Protein AF-A0A1I5S744-F1 (afdb_monomer_lite)

Sequence (120 aa):
MPAWIWPVEQKTETTVLIRLARFVHWIGVALGVVIIGGSVIYAASQIDSVPRAEREHAAWEARHPVLSTGERAGVGDGYYDGDYEPSIPSPDYGTPLAIGVFGALVALFARGLRYIMAGE

Secondary structure (DSSP, 8-state):
--TTS----------HHHHHHHHHHHHHHHHHHHHHHHHHHHHHHHHHHHHHHHHHHHHHHHHSPBPTTSPBTT--SSTT-S-PPPP-PPP--HHHHHHHHHHHHHHHHHHHHHHHHHT-

Radius of gyration: 27.82 Å; chains: 1; bounding box: 49×27×84 Å

Organism: NCBI:txid634430

pLDDT: mean 75.34, std 12.46, range [39.03, 89.25]

Structure (mmCIF, N/CA/C/O backbone):
data_AF-A0A1I5S744-F1
#
_entry.id   AF-A0A1I5S744-F1
#
loop_
_atom_site.group_PDB
_atom_site.id
_atom_site.type_symbol
_atom_site.label_atom_id
_atom_site.label_alt_id
_atom_site.label_comp_id
_atom_site.label_asym_id
_atom_site.label_entity_id
_atom_site.label_seq_id
_atom_site.pdbx_PDB_ins_code
_atom_site.Cartn_x
_atom_site.Cartn_y
_atom_site.Cartn_z
_atom_site.occupancy
_atom_site.B_iso_or_equiv
_atom_site.auth_seq_id
_atom_site.auth_comp_id
_atom_site.auth_asym_id
_atom_site.auth_atom_id
_atom_site.pdbx_PDB_model_num
ATOM 1 N N . MET A 1 1 ? -2.679 -14.245 46.300 1.00 44.12 1 MET A N 1
ATOM 2 C CA . MET A 1 1 ? -2.024 -13.120 45.592 1.00 44.12 1 MET A CA 1
ATOM 3 C C . MET A 1 1 ? -2.716 -11.842 46.040 1.00 44.12 1 MET A C 1
ATOM 5 O O . MET A 1 1 ? -3.936 -11.881 46.157 1.00 44.12 1 MET A O 1
ATOM 9 N N . PRO A 1 2 ? -1.991 -10.781 46.421 1.00 39.03 2 PRO A N 1
ATOM 10 C CA . PRO A 1 2 ? -2.584 -9.684 47.174 1.00 39.03 2 PRO A CA 1
ATOM 11 C C . PRO A 1 2 ? -3.395 -8.752 46.251 1.00 39.03 2 PRO A C 1
ATOM 13 O O . PRO A 1 2 ? -2.920 -8.319 45.205 1.00 39.03 2 PRO A O 1
ATOM 16 N N . ALA A 1 3 ? -4.637 -8.476 46.651 1.00 49.06 3 ALA A N 1
ATOM 17 C CA . ALA A 1 3 ? -5.716 -7.863 45.866 1.00 49.06 3 ALA A CA 1
ATOM 18 C C . ALA A 1 3 ? -5.566 -6.349 45.569 1.00 49.06 3 ALA A C 1
ATOM 20 O O . ALA A 1 3 ? -6.541 -5.699 45.211 1.00 49.06 3 ALA A O 1
ATOM 21 N N . TRP A 1 4 ? -4.368 -5.776 45.727 1.00 52.34 4 TRP A N 1
ATOM 22 C CA . TRP A 1 4 ? -4.108 -4.335 45.562 1.00 52.34 4 TRP A CA 1
ATOM 23 C C . TRP A 1 4 ? -3.439 -3.967 44.232 1.00 52.34 4 TRP A C 1
ATOM 25 O O . TRP A 1 4 ? -3.329 -2.787 43.921 1.00 52.34 4 TRP A O 1
ATOM 35 N N . ILE A 1 5 ? -2.990 -4.953 43.448 1.00 58.16 5 ILE A N 1
ATOM 36 C CA . ILE A 1 5 ? -2.319 -4.697 42.165 1.00 58.16 5 ILE A CA 1
ATOM 37 C C . ILE A 1 5 ? -3.341 -4.512 41.027 1.00 58.16 5 ILE A C 1
ATOM 39 O O . ILE A 1 5 ? -3.057 -3.766 40.104 1.00 58.16 5 ILE A O 1
ATOM 43 N N . TRP A 1 6 ? -4.551 -5.083 41.115 1.00 42.75 6 TRP A N 1
ATOM 44 C CA . TRP A 1 6 ? -5.650 -4.815 40.172 1.00 42.75 6 TRP A CA 1
ATOM 45 C C . TRP A 1 6 ? -7.012 -5.103 40.828 1.00 42.75 6 TRP A C 1
ATOM 47 O O . TRP A 1 6 ? -7.196 -6.216 41.334 1.00 42.75 6 TRP A O 1
ATOM 57 N N . PRO A 1 7 ? -7.994 -4.183 40.798 1.00 43.38 7 PRO A N 1
ATOM 58 C CA . PRO A 1 7 ? -9.372 -4.546 41.084 1.00 43.38 7 PRO A CA 1
ATOM 59 C C . PRO A 1 7 ? -9.894 -5.375 39.906 1.00 43.38 7 PRO A C 1
ATOM 61 O O . PRO A 1 7 ? -10.205 -4.851 38.840 1.00 43.38 7 PRO A O 1
ATOM 64 N N . VAL A 1 8 ? -9.996 -6.692 40.088 1.00 49.06 8 VAL A N 1
ATOM 65 C CA . VAL A 1 8 ? -10.806 -7.554 39.216 1.00 49.06 8 VAL A CA 1
ATOM 66 C C . VAL A 1 8 ? -12.259 -7.413 39.665 1.00 49.06 8 VAL A C 1
ATOM 68 O O . VAL A 1 8 ? -12.867 -8.349 40.175 1.00 49.06 8 VAL A O 1
ATOM 71 N N . GLU A 1 9 ? -12.831 -6.220 39.508 1.00 50.62 9 GLU A N 1
ATOM 72 C CA . GLU A 1 9 ? -14.283 -6.120 39.414 1.00 50.62 9 GLU A CA 1
ATOM 73 C C . GLU A 1 9 ? -14.655 -6.565 38.002 1.00 50.62 9 GLU A C 1
ATOM 75 O O . GLU A 1 9 ? -14.769 -5.765 37.075 1.00 50.62 9 GLU A O 1
ATOM 80 N N . GLN A 1 10 ? -14.846 -7.874 37.818 1.00 50.53 10 GLN A N 1
ATOM 81 C CA . GLN A 1 10 ? -15.691 -8.343 36.728 1.00 50.53 10 GLN A CA 1
ATOM 82 C C . GLN A 1 10 ? -17.103 -7.828 37.011 1.00 50.53 10 GLN A C 1
ATOM 84 O O . GLN A 1 10 ? -17.913 -8.514 37.632 1.00 50.53 10 GLN A O 1
ATOM 89 N N . LYS A 1 11 ? -17.400 -6.597 36.582 1.00 52.62 11 LYS A N 1
ATOM 90 C CA . LYS A 1 11 ? -18.774 -6.112 36.499 1.00 52.62 11 LYS A CA 1
ATOM 91 C C . LYS A 1 11 ? -19.477 -6.989 35.470 1.00 52.62 11 LYS A C 1
ATOM 93 O O . LYS A 1 11 ? -19.356 -6.807 34.264 1.00 52.62 11 LYS A O 1
ATOM 98 N N . THR A 1 12 ? -20.188 -7.989 35.976 1.00 51.38 12 THR A N 1
ATOM 99 C CA . THR A 1 12 ? -21.032 -8.931 35.233 1.00 51.38 12 THR A CA 1
ATOM 100 C C . THR A 1 12 ? -22.183 -8.248 34.490 1.00 51.38 12 THR A C 1
ATOM 102 O O . THR A 1 12 ? -22.854 -8.882 33.677 1.00 51.38 12 THR A O 1
ATOM 105 N N . GLU A 1 13 ? -22.384 -6.945 34.682 1.00 49.47 13 GLU A N 1
ATOM 106 C CA . GLU A 1 13 ? -23.223 -6.134 33.814 1.00 49.47 13 GLU A CA 1
ATOM 107 C C . GLU A 1 13 ? -22.416 -5.660 32.604 1.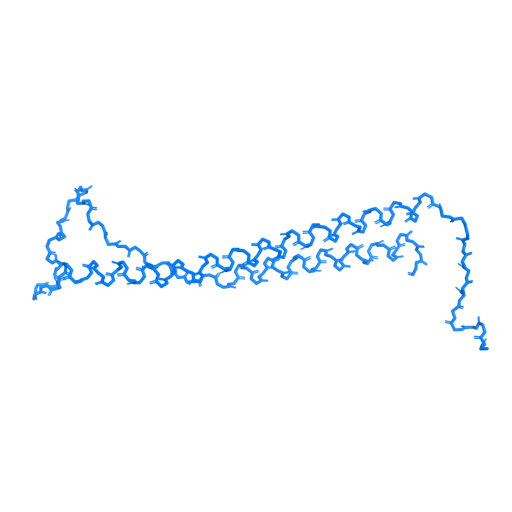00 49.47 13 GLU A C 1
ATOM 109 O O . GLU A 1 13 ? -21.693 -4.666 32.656 1.00 49.47 13 GLU A O 1
ATOM 114 N N . THR A 1 14 ? -22.567 -6.361 31.476 1.00 57.19 14 THR A N 1
ATOM 115 C CA . THR A 1 14 ? -22.158 -5.823 30.170 1.00 57.19 14 THR A CA 1
ATOM 116 C C . THR A 1 14 ? -23.052 -4.634 29.829 1.00 57.19 14 THR A C 1
ATOM 118 O O . THR A 1 14 ? -24.023 -4.758 29.082 1.00 57.19 14 THR A O 1
ATOM 121 N N . THR A 1 15 ? -22.730 -3.478 30.406 1.00 71.75 15 THR A N 1
ATOM 122 C CA . THR A 1 15 ? -23.363 -2.193 30.123 1.00 71.75 15 THR A CA 1
ATOM 123 C C . THR A 1 15 ? -23.341 -1.966 28.610 1.00 71.75 15 THR A C 1
ATOM 125 O O . THR A 1 15 ? -22.396 -2.367 27.924 1.00 71.75 15 THR A O 1
ATOM 128 N N . VAL A 1 16 ? -24.383 -1.333 28.063 1.00 75.62 16 VAL A N 1
ATOM 129 C CA . VAL A 1 16 ? -24.514 -1.055 26.616 1.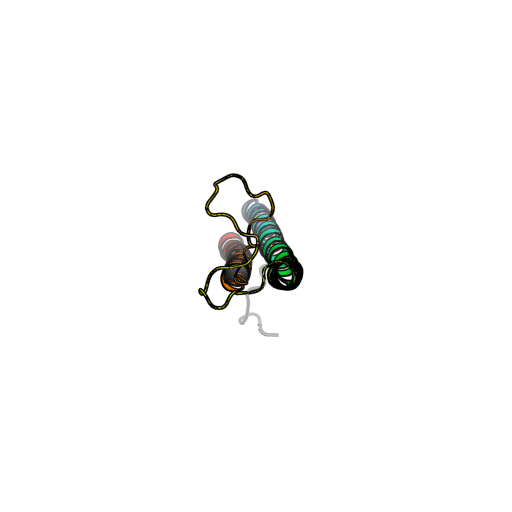00 75.62 16 VAL A CA 1
ATOM 130 C C . VAL A 1 16 ? -23.236 -0.419 26.040 1.00 75.62 16 VAL A C 1
ATOM 132 O O . VAL A 1 16 ? -22.822 -0.762 24.934 1.00 75.62 16 VAL A O 1
ATOM 135 N N . LEU A 1 17 ? -22.555 0.409 26.838 1.00 72.25 17 LEU A N 1
ATOM 136 C CA . LEU A 1 17 ? -21.243 1.001 26.555 1.00 72.25 17 LEU A CA 1
ATOM 137 C C . LEU A 1 17 ? -20.143 -0.020 26.226 1.00 72.25 17 LEU A C 1
ATOM 139 O O . LEU A 1 17 ? -19.445 0.151 25.233 1.00 72.25 17 LEU A O 1
ATOM 143 N N . ILE A 1 18 ? -20.017 -1.115 26.982 1.00 76.19 18 ILE A N 1
ATOM 144 C CA . ILE A 1 18 ? -18.996 -2.152 26.745 1.00 76.19 18 ILE A CA 1
ATOM 145 C C . ILE A 1 18 ? -19.273 -2.885 25.425 1.00 76.19 18 ILE A C 1
ATOM 147 O O . ILE A 1 18 ? -18.354 -3.193 24.662 1.00 76.19 18 ILE A O 1
ATOM 151 N N . ARG A 1 19 ? -20.551 -3.146 25.117 1.00 79.25 19 ARG A N 1
ATOM 152 C CA . ARG A 1 19 ? -20.957 -3.785 23.852 1.00 79.25 19 ARG A CA 1
ATOM 153 C C . ARG A 1 19 ? -20.678 -2.874 22.660 1.00 79.25 19 ARG A C 1
ATOM 155 O O . ARG A 1 19 ? -20.114 -3.336 21.669 1.00 79.25 19 ARG A O 1
ATOM 162 N N . LEU A 1 20 ? -21.010 -1.589 22.784 1.00 80.88 20 LEU A N 1
ATOM 163 C CA . LEU A 1 20 ? -20.708 -0.573 21.780 1.00 80.88 20 LEU A CA 1
ATOM 164 C C . LEU A 1 20 ? -19.194 -0.427 21.578 1.00 80.88 20 LEU A C 1
ATOM 166 O O . LEU A 1 20 ? -18.729 -0.409 20.443 1.00 80.88 20 LEU A O 1
ATOM 170 N N . ALA A 1 21 ? -18.414 -0.424 22.660 1.00 76.19 21 ALA A N 1
ATOM 171 C CA . ALA A 1 21 ? -16.960 -0.348 22.596 1.00 76.19 21 ALA A CA 1
ATOM 172 C C . ALA A 1 21 ? -16.339 -1.543 21.867 1.00 76.19 21 ALA A C 1
ATOM 174 O O . ALA A 1 21 ? -15.445 -1.374 21.037 1.00 76.19 21 ALA A O 1
ATOM 175 N N . ARG A 1 22 ? -16.852 -2.754 22.111 1.00 79.44 22 ARG A N 1
ATOM 176 C CA . ARG A 1 22 ? -16.460 -3.953 21.358 1.00 79.44 22 ARG A CA 1
ATOM 177 C C . ARG A 1 22 ? -16.828 -3.850 19.881 1.00 79.44 22 ARG A C 1
ATOM 179 O O . ARG A 1 22 ? -16.023 -4.236 19.042 1.00 79.44 22 ARG A O 1
ATOM 186 N N . PHE A 1 23 ? -18.015 -3.343 19.564 1.00 81.88 23 PHE A N 1
ATOM 187 C CA . PHE A 1 23 ? -18.465 -3.184 18.182 1.00 81.88 23 PHE A CA 1
ATOM 188 C C . PHE A 1 23 ? -17.591 -2.186 17.409 1.00 81.88 23 PHE A C 1
ATOM 190 O O . PHE A 1 23 ? -17.059 -2.526 16.354 1.00 81.88 23 PHE A O 1
ATOM 197 N N . VAL A 1 24 ? -17.352 -0.999 17.976 1.00 81.94 24 VAL A N 1
ATOM 198 C CA . VAL A 1 24 ? -16.483 0.029 17.378 1.00 81.94 24 VAL A CA 1
ATOM 199 C C . VAL A 1 24 ? -15.047 -0.476 17.225 1.00 81.94 24 VAL A C 1
ATOM 201 O O . VAL A 1 24 ? -14.418 -0.245 16.194 1.00 81.94 24 VAL A O 1
ATOM 204 N N . HIS A 1 25 ? -14.543 -1.229 18.206 1.00 82.88 25 HIS A N 1
ATOM 205 C CA . HIS A 1 25 ? -13.235 -1.871 18.114 1.00 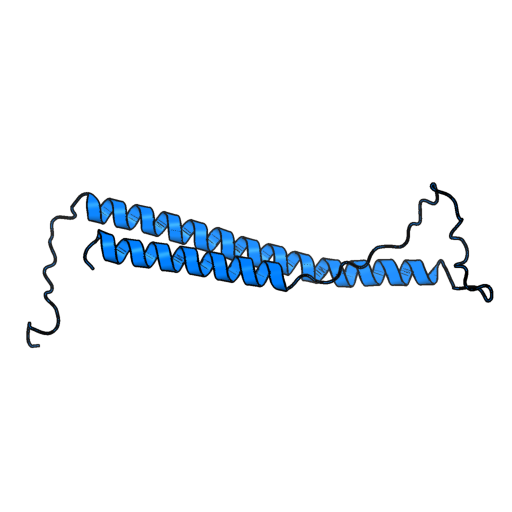82.88 25 HIS A CA 1
ATOM 206 C C . HIS A 1 25 ? -13.129 -2.800 16.904 1.00 82.88 25 HIS A C 1
ATOM 208 O O . HIS A 1 25 ? -12.186 -2.683 16.126 1.00 82.88 25 HIS A O 1
ATOM 214 N N . TRP A 1 26 ? -14.098 -3.701 16.725 1.00 84.56 26 TRP A N 1
ATOM 215 C CA . TRP A 1 26 ? -14.081 -4.647 15.611 1.00 84.56 26 TRP A CA 1
ATOM 216 C C . TRP A 1 26 ? -14.227 -3.963 14.254 1.00 84.56 26 TRP A C 1
ATOM 218 O O . TRP A 1 26 ? -13.575 -4.392 13.306 1.00 84.56 26 TRP A O 1
ATOM 228 N N . ILE A 1 27 ? -14.992 -2.871 14.166 1.00 88.62 27 ILE A N 1
ATOM 229 C CA . ILE A 1 27 ? -15.032 -2.036 12.957 1.00 88.62 27 ILE A CA 1
ATOM 230 C C . ILE A 1 27 ? -13.646 -1.463 12.660 1.00 88.62 27 ILE A C 1
ATOM 232 O O . ILE A 1 27 ? -13.157 -1.591 11.541 1.00 88.62 27 ILE A O 1
ATOM 236 N N . GLY A 1 28 ? -12.987 -0.864 13.652 1.00 79.00 28 GLY A N 1
ATOM 237 C CA . GLY A 1 28 ? -11.660 -0.282 13.455 1.00 79.00 28 GLY A CA 1
ATOM 238 C C . GLY A 1 28 ? -10.585 -1.320 13.119 1.00 79.00 28 GLY A C 1
ATOM 239 O O . GLY A 1 28 ? -9.729 -1.058 12.278 1.00 79.00 28 GLY A O 1
ATOM 240 N N . VAL A 1 29 ? -10.661 -2.522 13.700 1.00 82.12 29 VAL A N 1
ATOM 241 C CA . VAL A 1 29 ? -9.792 -3.652 13.333 1.00 82.12 29 VAL A CA 1
ATOM 242 C C . VAL A 1 29 ? -10.057 -4.096 11.895 1.00 82.12 29 VAL A C 1
ATOM 244 O O . VAL A 1 29 ? -9.106 -4.256 11.136 1.00 82.12 29 VAL A O 1
ATOM 247 N N . ALA A 1 30 ? -11.322 -4.251 11.492 1.00 83.56 30 ALA A N 1
ATOM 248 C CA . ALA A 1 30 ? -11.672 -4.633 10.126 1.00 83.56 30 ALA A CA 1
ATOM 249 C C . ALA A 1 30 ? -11.179 -3.595 9.105 1.00 83.56 30 ALA A C 1
ATOM 251 O O . ALA A 1 30 ? -10.573 -3.963 8.101 1.00 83.56 30 ALA A O 1
ATOM 252 N N . LEU A 1 31 ? -11.359 -2.302 9.393 1.00 85.94 31 LEU A N 1
ATOM 253 C CA . LEU A 1 31 ? -10.829 -1.214 8.569 1.00 85.94 31 LEU A CA 1
ATOM 254 C C . LEU A 1 31 ? -9.301 -1.258 8.488 1.00 85.94 31 LEU A C 1
ATOM 256 O O . LEU A 1 31 ? -8.752 -1.183 7.393 1.00 85.94 31 LEU A O 1
ATOM 260 N N . GLY A 1 32 ? -8.613 -1.440 9.618 1.00 80.94 32 GLY A N 1
ATOM 261 C CA . GLY A 1 32 ? -7.157 -1.582 9.644 1.00 80.94 32 GLY A CA 1
ATOM 262 C C . GLY A 1 32 ? -6.668 -2.747 8.779 1.00 80.94 32 GLY A C 1
ATOM 263 O O . GLY A 1 32 ? -5.741 -2.574 7.992 1.00 80.94 32 GLY A O 1
ATOM 264 N N . VAL A 1 33 ? -7.332 -3.906 8.854 1.00 86.50 33 VAL A N 1
ATOM 265 C CA . VAL A 1 33 ? -7.015 -5.082 8.024 1.00 86.50 33 VAL A CA 1
ATOM 266 C C . VAL A 1 33 ? -7.223 -4.796 6.539 1.00 86.50 33 VAL A C 1
ATOM 268 O O . VAL A 1 33 ? -6.359 -5.144 5.739 1.00 86.50 33 VAL A O 1
ATOM 271 N N . VAL A 1 34 ? -8.322 -4.141 6.155 1.00 89.25 34 VAL A N 1
ATOM 272 C CA . VAL A 1 34 ? -8.585 -3.788 4.749 1.00 89.25 34 VAL A CA 1
ATOM 273 C C . VAL A 1 34 ? -7.541 -2.802 4.222 1.00 89.25 34 VAL A C 1
ATOM 275 O O . VAL A 1 34 ? -7.042 -2.985 3.115 1.00 89.25 34 VAL A O 1
ATOM 278 N N . ILE A 1 35 ? -7.161 -1.797 5.015 1.00 87.44 35 ILE A N 1
ATOM 279 C CA . ILE A 1 35 ? -6.151 -0.799 4.633 1.00 87.44 35 ILE A CA 1
ATOM 280 C C . ILE A 1 35 ? -4.773 -1.455 4.465 1.00 87.44 35 ILE A C 1
ATOM 282 O O . ILE A 1 35 ? -4.108 -1.245 3.450 1.00 87.44 35 ILE A O 1
ATOM 286 N N . ILE A 1 36 ? -4.355 -2.284 5.427 1.00 85.12 36 ILE A N 1
ATOM 287 C CA . ILE A 1 36 ? -3.073 -2.998 5.364 1.00 85.12 36 ILE A CA 1
ATOM 288 C C . ILE A 1 36 ? -3.075 -3.997 4.200 1.00 85.12 36 ILE A C 1
ATOM 290 O O . ILE A 1 36 ? -2.130 -4.029 3.418 1.00 85.12 36 ILE A O 1
ATOM 294 N N . GLY A 1 37 ? -4.145 -4.779 4.041 1.00 86.56 37 GLY A N 1
ATOM 295 C CA . GLY A 1 37 ? -4.286 -5.730 2.938 1.00 86.56 37 GLY A CA 1
ATOM 296 C C . GLY A 1 37 ? -4.254 -5.044 1.571 1.00 86.56 37 GLY A C 1
ATOM 297 O O . GLY A 1 37 ? -3.544 -5.495 0.676 1.00 86.56 37 GLY A O 1
ATOM 298 N N . GLY A 1 38 ? -4.949 -3.912 1.425 1.00 86.31 38 GLY A N 1
ATOM 299 C CA . GLY A 1 38 ? -4.915 -3.091 0.214 1.00 86.31 38 GLY A CA 1
ATOM 300 C C . GLY A 1 38 ? -3.520 -2.540 -0.091 1.00 86.31 38 GLY A C 1
ATOM 301 O O . GLY A 1 38 ? -3.091 -2.582 -1.242 1.00 86.31 38 GLY A O 1
ATOM 302 N N . SER A 1 39 ? -2.781 -2.103 0.934 1.00 86.12 39 SER A N 1
ATOM 303 C CA . SER A 1 39 ? -1.378 -1.683 0.803 1.00 86.12 39 SER A CA 1
ATOM 304 C C . SER A 1 39 ? -0.486 -2.811 0.270 1.00 86.12 39 SER A C 1
ATOM 306 O O . SER A 1 39 ? 0.284 -2.588 -0.664 1.00 86.12 39 SER A O 1
ATOM 308 N N . VAL A 1 40 ? -0.630 -4.031 0.798 1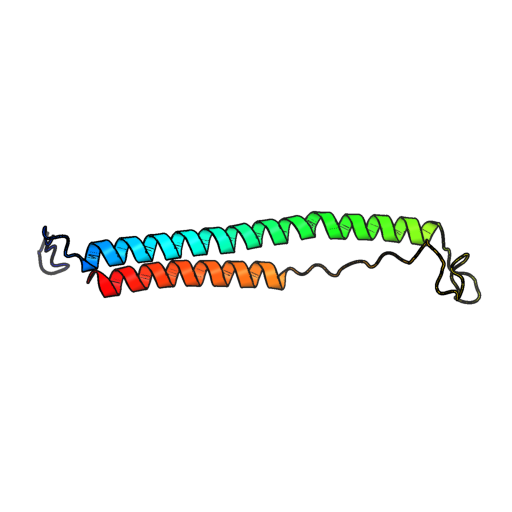.00 86.12 40 VAL A N 1
ATOM 309 C CA . VAL A 1 40 ? 0.138 -5.200 0.337 1.00 86.12 40 VAL A CA 1
ATOM 310 C C . VAL A 1 40 ? -0.198 -5.549 -1.112 1.00 86.12 40 VAL A C 1
ATOM 312 O O . VAL A 1 40 ? 0.711 -5.798 -1.897 1.00 86.12 40 VAL A O 1
ATOM 315 N N . ILE A 1 41 ? -1.481 -5.534 -1.490 1.00 86.69 41 ILE A N 1
ATOM 316 C CA . ILE A 1 41 ? -1.912 -5.809 -2.870 1.00 86.69 41 ILE A CA 1
ATOM 317 C C . ILE A 1 41 ? -1.348 -4.757 -3.834 1.00 86.69 41 ILE A C 1
ATOM 319 O O . ILE A 1 41 ? -0.820 -5.109 -4.888 1.00 86.69 41 ILE A O 1
ATOM 323 N N . TYR A 1 42 ? -1.407 -3.476 -3.464 1.00 83.38 42 TYR A N 1
ATOM 324 C CA . TYR A 1 42 ? -0.827 -2.393 -4.256 1.00 83.38 42 TYR A CA 1
ATOM 325 C C . TYR A 1 42 ? 0.693 -2.549 -4.394 1.00 83.38 42 TYR A C 1
ATOM 327 O O . TYR A 1 42 ? 1.215 -2.488 -5.505 1.00 83.38 42 TYR A O 1
ATOM 335 N N . ALA A 1 43 ? 1.402 -2.840 -3.300 1.00 83.56 43 ALA A N 1
ATOM 336 C CA . ALA A 1 43 ? 2.839 -3.103 -3.341 1.00 83.56 43 ALA A CA 1
ATOM 337 C C . ALA A 1 43 ? 3.171 -4.293 -4.256 1.00 83.56 43 ALA A C 1
ATOM 339 O O . ALA A 1 43 ? 4.070 -4.194 -5.084 1.00 83.56 43 ALA A O 1
ATOM 340 N N . ALA A 1 44 ? 2.409 -5.386 -4.165 1.00 83.25 44 ALA A N 1
ATOM 341 C CA . ALA A 1 44 ? 2.587 -6.555 -5.020 1.00 83.25 44 ALA A CA 1
ATOM 342 C C . ALA A 1 44 ? 2.371 -6.227 -6.506 1.00 83.25 44 ALA A C 1
ATOM 344 O O . ALA A 1 44 ? 3.153 -6.668 -7.342 1.00 83.25 44 ALA A O 1
ATOM 345 N N . SER A 1 45 ? 1.382 -5.392 -6.843 1.00 81.50 45 SER A N 1
ATOM 346 C CA . SER A 1 45 ? 1.168 -4.973 -8.236 1.00 81.50 45 SER A CA 1
ATOM 347 C C . SER A 1 45 ? 2.331 -4.165 -8.825 1.00 81.50 45 SER A C 1
ATOM 349 O O . SER A 1 45 ? 2.539 -4.206 -10.035 1.00 81.50 45 SER A O 1
ATOM 351 N N . GLN A 1 46 ? 3.111 -3.475 -7.984 1.00 77.31 46 GLN A N 1
ATOM 352 C CA . GLN A 1 46 ? 4.294 -2.723 -8.415 1.00 77.31 46 GLN A CA 1
ATOM 353 C C . GLN A 1 46 ? 5.508 -3.628 -8.673 1.00 77.31 46 GLN A C 1
ATOM 355 O O . GLN A 1 46 ? 6.376 -3.288 -9.474 1.00 77.31 46 GLN A O 1
ATOM 360 N N . ILE A 1 47 ? 5.569 -4.796 -8.022 1.00 76.50 47 ILE A N 1
ATOM 361 C CA . ILE A 1 47 ? 6.675 -5.751 -8.188 1.00 76.50 47 ILE A CA 1
ATOM 362 C C . ILE A 1 47 ? 6.688 -6.327 -9.607 1.00 76.50 47 ILE A C 1
ATOM 364 O O . ILE A 1 47 ? 7.760 -6.497 -10.182 1.00 76.50 47 ILE A O 1
ATOM 368 N N . ASP A 1 48 ? 5.517 -6.586 -10.190 1.00 73.00 48 ASP A N 1
ATOM 369 C CA . ASP A 1 48 ? 5.418 -7.187 -11.524 1.00 73.00 48 ASP A CA 1
ATOM 370 C C . ASP A 1 48 ? 5.367 -6.147 -12.657 1.00 73.00 48 ASP A C 1
ATOM 372 O O . ASP A 1 48 ? 5.758 -6.446 -13.791 1.00 73.00 48 ASP A O 1
ATOM 376 N N . SER A 1 49 ? 4.900 -4.925 -12.376 1.00 75.94 49 SER A N 1
ATOM 377 C CA . SER A 1 49 ? 4.726 -3.876 -13.389 1.00 75.94 49 SER A CA 1
ATOM 378 C C . SER A 1 49 ? 6.055 -3.284 -13.861 1.00 75.94 49 SE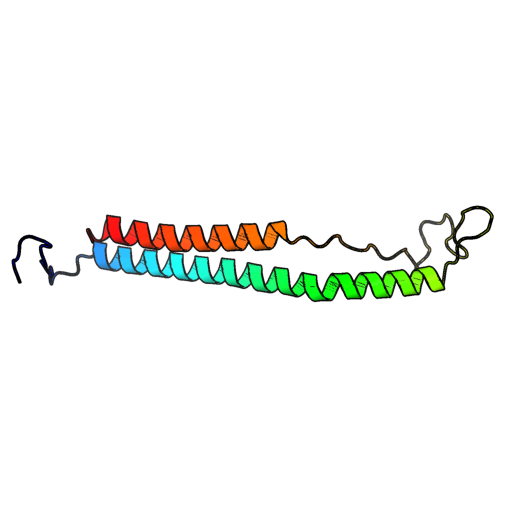R A C 1
ATOM 380 O O . SER A 1 49 ? 6.237 -3.101 -15.064 1.00 75.94 49 SER A O 1
ATOM 382 N N . VAL A 1 50 ? 7.005 -3.039 -12.951 1.00 77.88 50 VAL A N 1
ATOM 383 C CA . VAL A 1 50 ? 8.286 -2.389 -13.279 1.00 77.88 50 VAL A CA 1
ATOM 384 C C . VAL A 1 50 ? 9.185 -3.285 -14.143 1.00 77.88 50 VAL A C 1
ATOM 386 O O . VAL A 1 50 ? 9.551 -2.851 -15.234 1.00 77.88 50 VAL A O 1
ATOM 389 N N . PRO A 1 51 ? 9.456 -4.562 -13.796 1.00 81.00 51 PRO A N 1
ATOM 390 C CA . PRO A 1 51 ? 10.275 -5.438 -14.643 1.00 81.00 51 PRO A CA 1
ATOM 391 C C . PRO A 1 51 ? 9.618 -5.744 -15.993 1.00 81.00 51 PRO A C 1
ATOM 393 O O . PRO A 1 51 ? 10.275 -6.120 -16.966 1.00 81.00 51 PRO A O 1
ATOM 396 N N . ARG A 1 52 ? 8.286 -5.667 -16.067 1.00 83.31 52 ARG A N 1
ATOM 397 C CA . ARG A 1 52 ? 7.566 -5.781 -17.334 1.00 83.31 52 ARG A CA 1
ATOM 398 C C . ARG A 1 52 ? 7.771 -4.533 -18.193 1.00 83.31 52 ARG A C 1
ATOM 400 O O . ARG A 1 52 ? 8.153 -4.691 -19.347 1.00 83.31 52 ARG A O 1
ATOM 407 N N . ALA A 1 53 ? 7.584 -3.343 -17.628 1.00 83.81 53 ALA A N 1
ATOM 408 C CA . ALA A 1 53 ? 7.806 -2.081 -18.327 1.00 83.81 53 ALA A CA 1
ATOM 409 C C . ALA A 1 53 ? 9.261 -1.937 -18.801 1.00 83.81 53 ALA A C 1
ATOM 411 O O . ALA A 1 53 ? 9.491 -1.532 -19.934 1.00 83.81 53 ALA A O 1
ATOM 412 N N . GLU A 1 54 ? 10.241 -2.360 -17.996 1.00 85.81 54 GLU A N 1
ATOM 413 C CA . GLU A 1 54 ? 11.657 -2.391 -18.391 1.00 85.81 54 GLU A CA 1
ATOM 414 C C . GLU A 1 54 ? 11.910 -3.309 -19.593 1.00 85.81 54 GLU A C 1
ATOM 416 O O . GLU A 1 54 ? 12.634 -2.943 -20.516 1.00 85.81 54 GLU A O 1
ATOM 421 N N . ARG A 1 55 ? 11.294 -4.498 -19.625 1.00 86.69 55 ARG A N 1
ATOM 422 C CA . ARG A 1 55 ? 11.415 -5.419 -20.768 1.00 86.69 55 ARG A CA 1
ATOM 423 C C . ARG A 1 55 ? 10.748 -4.873 -22.025 1.00 86.69 55 ARG A C 1
ATOM 425 O O . ARG A 1 55 ? 11.294 -5.030 -23.113 1.00 86.69 55 ARG A O 1
ATOM 432 N N . GLU A 1 56 ? 9.580 -4.256 -21.881 1.00 86.62 56 GLU A N 1
ATOM 433 C CA . GLU A 1 56 ? 8.868 -3.613 -22.989 1.00 86.62 56 GLU A CA 1
ATOM 434 C C . GLU A 1 56 ? 9.678 -2.430 -23.539 1.00 86.62 56 GLU A C 1
ATOM 436 O O . GLU A 1 56 ? 9.827 -2.307 -24.755 1.00 86.62 56 GLU A O 1
ATOM 441 N N . HIS A 1 57 ? 10.289 -1.636 -22.656 1.00 85.56 57 HIS A N 1
ATOM 442 C CA . HIS A 1 57 ? 11.182 -0.542 -23.021 1.00 85.56 57 HIS A CA 1
ATOM 443 C C . HIS A 1 57 ? 12.447 -1.042 -23.725 1.00 85.56 57 HIS A C 1
ATOM 445 O O . HIS A 1 57 ? 12.747 -0.586 -24.821 1.00 85.56 57 HIS A O 1
ATOM 451 N N . ALA A 1 58 ? 13.136 -2.048 -23.182 1.00 86.69 58 ALA A N 1
ATOM 452 C CA . ALA A 1 58 ? 14.318 -2.632 -23.821 1.00 86.69 58 ALA A CA 1
ATOM 453 C C . ALA A 1 58 ? 13.999 -3.226 -25.207 1.00 86.69 58 ALA A C 1
ATOM 455 O O . ALA A 1 58 ? 14.781 -3.102 -26.150 1.00 86.69 58 ALA A O 1
ATOM 456 N N . ALA A 1 59 ? 12.829 -3.857 -25.359 1.00 86.94 59 ALA A N 1
ATOM 457 C CA . ALA A 1 59 ? 12.369 -4.358 -26.651 1.00 86.94 59 ALA A CA 1
ATOM 458 C C . ALA A 1 59 ? 12.053 -3.224 -27.637 1.00 86.94 59 ALA A C 1
ATOM 460 O O . ALA A 1 59 ? 12.238 -3.399 -28.841 1.00 86.94 59 ALA A O 1
ATOM 461 N N . TRP A 1 60 ? 11.556 -2.089 -27.147 1.00 87.44 60 TRP A N 1
ATOM 462 C CA . TRP A 1 60 ? 11.339 -0.885 -27.943 1.00 87.44 60 TRP A CA 1
ATOM 463 C C . TRP A 1 60 ? 12.682 -0.251 -28.352 1.00 87.44 60 TRP A C 1
ATOM 465 O O . TRP A 1 60 ? 12.899 -0.017 -29.536 1.00 87.44 60 TRP A O 1
ATOM 475 N N . GLU A 1 61 ? 13.653 -0.121 -27.443 1.00 86.44 61 GLU A N 1
ATOM 476 C CA . GLU A 1 61 ? 14.998 0.390 -27.758 1.00 86.44 61 GLU A CA 1
ATOM 477 C C . GLU A 1 61 ? 15.708 -0.453 -28.824 1.00 86.44 61 GLU A C 1
ATOM 479 O O . GLU A 1 61 ? 16.372 0.083 -29.710 1.00 86.44 61 GLU A O 1
ATOM 484 N N . ALA A 1 62 ? 15.520 -1.775 -28.790 1.00 86.75 62 ALA A N 1
ATOM 485 C CA . ALA A 1 62 ? 16.054 -2.677 -29.805 1.00 86.75 62 ALA A CA 1
ATOM 486 C C . ALA A 1 62 ? 15.452 -2.443 -31.206 1.00 86.75 62 ALA A C 1
ATOM 488 O O . ALA A 1 62 ? 16.124 -2.702 -32.205 1.00 86.75 62 ALA A O 1
ATOM 489 N N . ARG A 1 63 ? 14.202 -1.961 -31.296 1.00 85.25 63 ARG A N 1
ATOM 490 C CA . ARG A 1 63 ? 13.554 -1.578 -32.566 1.00 85.25 63 ARG A CA 1
ATOM 491 C C . ARG A 1 63 ? 13.943 -0.171 -33.023 1.00 85.25 63 ARG A C 1
ATOM 493 O O . ARG A 1 63 ? 13.927 0.087 -34.225 1.00 85.25 63 ARG A O 1
ATOM 500 N N . HIS A 1 64 ? 14.332 0.697 -32.089 1.00 84.25 64 HIS A N 1
ATOM 501 C CA . HIS A 1 64 ? 14.600 2.118 -32.316 1.00 84.25 64 HIS A CA 1
ATOM 502 C C . HIS A 1 64 ? 16.038 2.511 -31.929 1.00 84.25 64 HIS A C 1
ATOM 504 O O . HIS A 1 64 ? 16.245 3.270 -30.974 1.00 84.25 64 HIS A O 1
ATOM 510 N N . PRO A 1 65 ? 17.063 2.022 -32.656 1.00 83.38 65 PRO A N 1
ATOM 511 C CA . PRO A 1 65 ? 18.450 2.363 -32.369 1.00 83.38 65 PRO A CA 1
ATOM 512 C C . PRO A 1 65 ? 18.708 3.866 -32.531 1.00 83.38 65 PRO A C 1
ATOM 514 O O . PRO A 1 65 ? 18.171 4.521 -33.429 1.00 83.38 65 PRO A O 1
ATOM 517 N N . VAL A 1 66 ? 19.577 4.400 -31.671 1.00 85.50 66 VAL A N 1
ATOM 518 C CA . VAL A 1 66 ? 20.032 5.793 -31.741 1.00 85.50 66 VAL A CA 1
ATOM 519 C C . VAL A 1 66 ? 20.990 5.949 -32.921 1.00 85.50 66 VAL A C 1
ATOM 521 O O . VAL A 1 66 ? 21.995 5.243 -33.029 1.00 85.50 66 VAL A O 1
ATOM 524 N N . LEU A 1 67 ? 20.665 6.871 -33.819 1.00 83.44 67 LEU A N 1
ATOM 525 C CA . LEU A 1 67 ? 21.459 7.217 -34.989 1.00 83.44 67 LEU A CA 1
ATOM 526 C C . LEU A 1 67 ? 22.608 8.158 -34.605 1.00 83.44 67 LEU A C 1
ATOM 528 O O . LEU A 1 67 ? 22.610 8.787 -33.549 1.00 83.44 67 LEU A O 1
ATOM 532 N N . SER A 1 68 ? 23.585 8.320 -35.499 1.00 82.94 68 SER A N 1
ATOM 533 C CA . SER A 1 68 ? 24.709 9.250 -35.300 1.00 82.94 68 SER A CA 1
ATOM 534 C C . SER A 1 68 ? 24.286 10.720 -35.177 1.00 82.94 68 SER A C 1
ATOM 536 O O . SER A 1 68 ? 25.059 11.534 -34.677 1.00 82.94 68 SER A O 1
ATOM 538 N N . THR A 1 69 ? 23.071 11.060 -35.615 1.00 83.44 69 THR A N 1
ATOM 539 C CA . THR A 1 69 ? 22.444 12.379 -35.457 1.00 83.44 69 THR A CA 1
ATOM 540 C C . THR A 1 69 ? 21.902 12.622 -34.045 1.00 83.44 69 THR A C 1
ATOM 542 O O . THR A 1 69 ? 21.563 13.754 -33.718 1.00 83.44 69 THR A O 1
ATOM 545 N N . GLY A 1 70 ? 21.830 11.584 -33.204 1.00 78.19 70 GLY A N 1
ATOM 546 C CA . GLY A 1 70 ? 21.173 11.620 -31.896 1.00 78.19 70 GLY A CA 1
ATOM 547 C C . GLY A 1 70 ? 19.669 11.327 -31.948 1.00 78.19 70 GLY A C 1
ATOM 548 O O . GLY A 1 70 ? 19.041 11.217 -30.900 1.00 78.19 70 GLY A O 1
ATOM 549 N N . GLU A 1 71 ? 19.096 11.160 -33.141 1.00 78.88 71 GLU A N 1
ATOM 550 C CA . GLU A 1 71 ? 17.690 10.791 -33.338 1.00 78.88 71 GLU A CA 1
ATOM 551 C C . GLU A 1 71 ? 17.499 9.271 -33.234 1.00 78.88 71 GLU A C 1
ATOM 553 O O . GLU A 1 71 ? 18.414 8.498 -33.528 1.00 78.88 71 GLU A O 1
ATOM 558 N N . ARG A 1 72 ? 16.306 8.817 -32.835 1.00 79.12 72 ARG A N 1
ATOM 559 C CA . ARG A 1 72 ? 15.969 7.386 -32.818 1.00 79.12 72 ARG A CA 1
ATOM 560 C C . ARG A 1 72 ? 15.352 6.963 -34.148 1.00 79.12 72 ARG A C 1
ATOM 562 O O . ARG A 1 72 ? 14.423 7.592 -34.649 1.00 79.12 72 ARG A O 1
ATOM 569 N N . ALA A 1 73 ? 15.872 5.882 -34.726 1.00 74.56 73 ALA A N 1
ATOM 570 C CA . ALA A 1 73 ? 15.395 5.371 -36.004 1.00 74.56 73 ALA A CA 1
ATOM 571 C C . ALA A 1 73 ? 13.920 4.943 -35.918 1.00 74.56 73 ALA A C 1
ATOM 573 O O . ALA A 1 73 ? 13.534 4.213 -35.007 1.00 74.56 73 ALA A O 1
ATOM 574 N N . GLY A 1 74 ? 13.099 5.368 -36.880 1.00 71.50 74 GLY A N 1
ATOM 575 C CA . GLY A 1 74 ? 11.693 4.958 -36.963 1.00 71.50 74 GLY A CA 1
ATOM 576 C C . GLY A 1 74 ? 10.769 5.577 -35.910 1.00 71.50 74 GLY A C 1
ATOM 577 O O . GLY A 1 74 ? 9.640 5.123 -35.801 1.00 71.50 74 GLY A O 1
ATOM 578 N N . VAL A 1 75 ? 11.235 6.580 -35.157 1.00 71.62 75 VAL A N 1
ATOM 579 C CA . VAL A 1 75 ? 10.390 7.439 -34.318 1.00 71.62 75 VAL A CA 1
ATOM 580 C C . VAL A 1 75 ? 10.196 8.742 -35.090 1.00 71.62 75 VAL A C 1
ATOM 582 O O . VAL A 1 75 ? 11.111 9.561 -35.154 1.00 71.62 75 VAL A O 1
ATOM 585 N N . GLY A 1 76 ? 9.064 8.902 -35.779 1.00 63.91 76 GLY A N 1
ATOM 586 C CA . GLY A 1 76 ? 8.774 10.144 -36.499 1.00 63.91 76 GLY A CA 1
ATOM 587 C C . GLY A 1 76 ? 8.329 11.267 -35.555 1.00 63.91 76 GLY A C 1
ATOM 588 O O . GLY A 1 76 ? 7.653 11.009 -34.565 1.00 63.91 76 GLY A O 1
ATOM 589 N N . ASP A 1 77 ? 8.591 12.531 -35.911 1.00 59.69 77 ASP A N 1
ATOM 590 C CA . ASP A 1 77 ? 8.101 13.746 -35.212 1.00 59.69 77 ASP A CA 1
ATOM 591 C C . ASP A 1 77 ? 6.556 13.912 -35.225 1.00 59.69 77 ASP A C 1
ATOM 593 O O . ASP A 1 77 ? 6.003 14.973 -34.921 1.00 59.69 77 ASP A O 1
ATOM 597 N N . GLY A 1 78 ? 5.819 12.874 -35.622 1.00 55.31 78 GLY A N 1
ATOM 598 C CA . GLY A 1 78 ? 4.383 12.901 -35.837 1.00 55.31 78 GLY A CA 1
ATOM 599 C C . GLY A 1 78 ? 3.590 12.360 -34.651 1.00 55.31 78 GLY A C 1
ATOM 600 O O . GLY A 1 78 ? 3.829 11.260 -34.169 1.00 55.31 78 GLY A O 1
ATOM 601 N N . TYR A 1 79 ? 2.538 13.090 -34.281 1.00 52.59 79 TYR A N 1
ATOM 602 C CA . TYR A 1 79 ? 1.500 12.762 -33.287 1.00 52.59 79 TYR A CA 1
ATOM 603 C C . TYR A 1 79 ? 0.727 11.431 -33.510 1.00 52.59 79 TYR A C 1
ATOM 605 O O . TYR A 1 79 ? -0.291 11.211 -32.858 1.00 52.59 79 TYR A O 1
ATOM 613 N N . TYR A 1 80 ? 1.159 10.570 -34.438 1.00 50.47 80 TYR A N 1
ATOM 614 C CA . TYR A 1 80 ? 0.433 9.382 -34.905 1.00 50.47 80 TYR A CA 1
ATOM 615 C C . TYR A 1 80 ? 1.320 8.149 -35.144 1.00 50.47 80 TYR A C 1
ATOM 617 O O . TYR A 1 80 ? 0.914 7.254 -35.886 1.00 50.47 80 TYR A O 1
ATOM 625 N N . ASP A 1 81 ? 2.500 8.061 -34.526 1.00 55.06 81 ASP A N 1
ATOM 626 C CA . ASP A 1 81 ? 3.213 6.781 -34.477 1.00 55.06 81 ASP A CA 1
ATOM 627 C C . ASP A 1 81 ? 2.623 5.914 -33.359 1.00 55.06 81 ASP A C 1
ATOM 629 O O . ASP A 1 81 ? 2.619 6.285 -32.189 1.00 55.06 81 ASP A O 1
ATOM 633 N N . GLY A 1 82 ? 2.075 4.752 -33.719 1.00 59.38 82 GLY A N 1
ATOM 634 C CA . GLY A 1 82 ? 1.497 3.806 -32.758 1.00 59.38 82 GLY A CA 1
ATOM 635 C C . GLY A 1 82 ? 2.529 3.109 -31.860 1.00 59.38 82 GLY A C 1
ATOM 636 O O . GLY A 1 82 ? 2.129 2.347 -30.983 1.00 59.38 82 GLY A O 1
ATOM 637 N N . ASP A 1 83 ? 3.827 3.352 -32.074 1.00 71.81 83 ASP A N 1
ATOM 638 C CA . ASP A 1 83 ? 4.955 2.746 -31.347 1.00 71.81 83 ASP A CA 1
ATOM 639 C C . ASP A 1 83 ? 5.611 3.779 -30.406 1.00 71.81 83 ASP A C 1
ATOM 641 O O . ASP A 1 83 ? 6.790 4.117 -30.518 1.00 71.81 83 ASP A O 1
ATOM 645 N N . TYR A 1 84 ? 4.812 4.332 -29.485 1.00 76.50 84 TYR A N 1
ATOM 646 C CA . TYR A 1 84 ? 5.295 5.242 -28.441 1.00 76.50 84 TYR A CA 1
ATOM 647 C C . TYR A 1 84 ? 6.289 4.549 -27.504 1.00 76.50 84 TYR A C 1
ATOM 649 O O . TYR A 1 84 ? 6.105 3.388 -27.133 1.00 76.50 84 TYR A O 1
ATOM 657 N N . GLU A 1 85 ? 7.300 5.298 -27.057 1.00 80.56 85 GLU A N 1
ATOM 658 C CA . GLU A 1 85 ? 8.256 4.838 -26.050 1.00 80.56 85 GLU A CA 1
ATOM 659 C C . GLU A 1 85 ? 7.528 4.440 -24.753 1.00 80.56 85 GLU A C 1
ATOM 661 O O . GLU A 1 85 ? 6.851 5.279 -24.143 1.00 80.56 85 GLU A O 1
ATOM 666 N N . PRO A 1 86 ? 7.648 3.177 -24.299 1.00 81.56 86 PRO A N 1
ATOM 667 C CA . PRO A 1 86 ? 7.032 2.744 -23.056 1.00 81.56 86 PRO A CA 1
ATOM 668 C C . PRO A 1 86 ? 7.621 3.519 -21.878 1.00 81.56 86 PRO A C 1
ATOM 670 O O . PRO A 1 86 ? 8.834 3.498 -21.651 1.00 81.56 86 PRO A O 1
ATOM 673 N N . SER A 1 87 ? 6.763 4.177 -21.098 1.00 80.81 87 SER A N 1
ATOM 674 C CA . SER A 1 87 ? 7.183 4.810 -19.850 1.00 80.81 87 SER A CA 1
ATOM 675 C C . SER A 1 87 ? 7.563 3.735 -18.834 1.00 80.81 87 SER A C 1
ATOM 677 O O . SER A 1 87 ? 6.738 2.873 -18.527 1.00 80.81 87 SER A O 1
ATOM 679 N N . ILE A 1 88 ? 8.764 3.818 -18.263 1.00 78.62 88 ILE A N 1
ATOM 680 C CA . ILE A 1 88 ? 9.149 2.997 -17.113 1.00 78.62 88 ILE A CA 1
ATOM 681 C C . ILE A 1 88 ? 8.661 3.728 -15.854 1.00 78.62 88 ILE A C 1
ATOM 683 O O . ILE A 1 88 ? 9.216 4.778 -15.515 1.00 78.62 88 ILE A O 1
ATOM 687 N N . PRO A 1 89 ? 7.610 3.242 -15.167 1.00 74.06 89 PRO A N 1
ATOM 688 C CA . PRO A 1 89 ? 7.180 3.860 -13.924 1.00 74.06 89 PRO A CA 1
ATOM 689 C C . PRO A 1 89 ? 8.283 3.705 -12.876 1.00 74.06 89 PRO A C 1
ATOM 691 O O . PRO A 1 89 ? 8.858 2.627 -12.714 1.00 74.06 89 PRO A O 1
ATOM 694 N N . SER A 1 90 ? 8.572 4.779 -12.140 1.00 76.94 90 SER A N 1
ATOM 695 C CA . SER A 1 90 ? 9.417 4.664 -10.959 1.00 76.94 90 SER A CA 1
ATOM 696 C C . SER A 1 90 ? 8.659 3.873 -9.889 1.00 76.94 90 SER A C 1
ATOM 698 O O . SER A 1 90 ? 7.476 4.137 -9.647 1.00 76.94 90 SER A O 1
ATOM 700 N N . PRO A 1 91 ? 9.299 2.888 -9.242 1.00 69.81 91 PRO A N 1
ATOM 701 C CA . PRO A 1 91 ? 8.618 2.119 -8.221 1.00 69.81 91 PRO A CA 1
ATOM 702 C C . PRO A 1 91 ? 8.297 3.004 -7.011 1.00 69.81 91 PRO A C 1
ATOM 704 O O . PRO A 1 91 ? 9.190 3.529 -6.341 1.00 69.81 91 PRO A O 1
ATOM 707 N N . ASP A 1 92 ? 7.007 3.149 -6.714 1.00 78.56 92 ASP A N 1
ATOM 708 C CA . ASP A 1 92 ? 6.525 3.841 -5.522 1.00 78.56 92 ASP A CA 1
ATOM 709 C C . ASP A 1 92 ? 6.394 2.867 -4.347 1.00 78.56 92 ASP A C 1
ATOM 711 O O . ASP A 1 92 ? 5.366 2.218 -4.136 1.00 78.56 92 ASP A O 1
ATOM 715 N N . TYR A 1 93 ? 7.465 2.783 -3.560 1.00 74.25 93 TYR A N 1
ATOM 716 C CA . TYR A 1 93 ? 7.489 2.025 -2.308 1.00 74.25 93 TYR A CA 1
ATOM 717 C C . TYR A 1 93 ? 7.027 2.849 -1.095 1.00 74.25 93 TYR A C 1
ATOM 719 O O . TYR A 1 93 ? 6.748 2.283 -0.036 1.00 74.25 93 TYR A O 1
ATOM 727 N N . GLY A 1 94 ? 6.944 4.178 -1.223 1.00 81.75 94 GLY A N 1
ATOM 728 C CA . GLY A 1 94 ? 6.620 5.081 -0.117 1.00 81.75 94 GLY A CA 1
ATOM 729 C C . GLY A 1 94 ? 5.136 5.057 0.232 1.00 81.75 94 GLY A C 1
ATOM 730 O O . GLY A 1 94 ? 4.769 4.915 1.400 1.00 81.75 94 GLY A O 1
ATOM 731 N N . THR A 1 95 ? 4.278 5.124 -0.783 1.00 81.88 95 THR A N 1
ATOM 732 C CA . THR A 1 95 ? 2.819 5.094 -0.625 1.00 81.88 95 THR A CA 1
ATOM 733 C C . THR A 1 95 ? 2.297 3.816 0.043 1.00 81.88 95 THR A C 1
ATOM 735 O O . THR A 1 95 ? 1.562 3.943 1.027 1.00 81.88 95 THR A O 1
ATOM 738 N N . PRO A 1 96 ? 2.662 2.584 -0.379 1.00 82.56 96 PRO A N 1
ATOM 739 C CA . PRO A 1 96 ? 2.180 1.380 0.296 1.00 82.56 96 PRO A CA 1
ATOM 740 C C . PRO A 1 96 ? 2.628 1.331 1.759 1.00 82.56 96 PRO A C 1
ATOM 742 O O . PRO A 1 96 ? 1.828 0.987 2.631 1.00 82.56 96 PRO A O 1
ATOM 745 N N . LEU A 1 97 ? 3.863 1.739 2.058 1.00 83.06 97 LEU A N 1
ATOM 746 C CA . LEU A 1 97 ? 4.373 1.755 3.427 1.00 83.06 97 LEU A CA 1
ATOM 747 C C . LEU A 1 97 ? 3.605 2.761 4.297 1.00 83.06 97 LEU A C 1
ATOM 749 O O . LEU A 1 97 ? 3.168 2.413 5.395 1.00 83.06 97 LEU A O 1
ATOM 753 N N . ALA A 1 98 ? 3.348 3.968 3.784 1.00 84.31 98 ALA A N 1
ATOM 754 C CA . ALA A 1 98 ? 2.547 4.980 4.470 1.00 84.31 98 ALA A CA 1
ATOM 755 C C . ALA A 1 98 ? 1.103 4.510 4.730 1.00 84.31 98 ALA A C 1
ATOM 757 O O . ALA A 1 98 ? 0.599 4.664 5.844 1.00 84.31 98 ALA A O 1
ATOM 758 N N . ILE A 1 99 ? 0.455 3.878 3.742 1.00 85.25 99 ILE A N 1
ATOM 759 C CA . ILE A 1 99 ? -0.898 3.314 3.884 1.00 85.25 99 ILE A CA 1
ATOM 760 C C . ILE A 1 99 ? -0.909 2.197 4.937 1.00 85.25 99 ILE A C 1
ATOM 762 O O . ILE A 1 99 ? -1.796 2.164 5.790 1.00 85.25 99 ILE A O 1
ATOM 766 N N . GLY A 1 100 ? 0.090 1.311 4.926 1.00 81.19 100 GLY A N 1
ATOM 767 C CA . GLY A 1 100 ? 0.217 0.232 5.908 1.00 81.19 100 GLY A CA 1
ATOM 768 C C . GLY A 1 100 ? 0.373 0.761 7.337 1.00 81.19 100 GLY A C 1
ATOM 769 O O . GLY A 1 100 ? -0.335 0.316 8.244 1.00 81.19 100 GLY A O 1
ATOM 770 N N . VAL A 1 101 ? 1.235 1.766 7.534 1.00 85.94 101 VAL A N 1
ATOM 771 C CA . VAL A 1 101 ? 1.409 2.448 8.828 1.00 85.94 101 VAL A CA 1
ATOM 772 C C . VAL A 1 101 ? 0.107 3.112 9.273 1.00 85.94 101 VAL A C 1
ATOM 774 O O . VAL A 1 101 ? -0.297 2.953 10.425 1.00 85.94 101 VAL A O 1
ATOM 777 N N . PHE A 1 102 ? -0.596 3.800 8.372 1.00 85.12 102 PHE A N 1
ATOM 778 C CA . PHE A 1 102 ? -1.884 4.414 8.684 1.00 85.12 102 PHE A CA 1
ATOM 779 C C . PHE A 1 102 ? -2.931 3.375 9.114 1.00 85.12 102 PHE A C 1
ATOM 781 O O . PHE A 1 102 ? -3.605 3.560 10.127 1.00 85.12 102 PHE A O 1
ATOM 788 N N . GLY A 1 103 ? -3.023 2.242 8.412 1.00 82.50 103 GLY A N 1
ATOM 789 C CA . GLY A 1 103 ? -3.911 1.138 8.788 1.00 82.50 103 GLY A CA 1
ATOM 790 C C . GLY A 1 103 ? -3.599 0.567 10.176 1.00 82.50 103 GLY A C 1
ATOM 791 O O . GLY A 1 103 ? -4.514 0.324 10.967 1.00 82.50 103 GLY A O 1
ATOM 792 N N . ALA A 1 104 ? -2.313 0.428 10.515 1.00 82.69 104 ALA A N 1
ATOM 793 C CA . ALA A 1 104 ? -1.886 0.002 11.847 1.00 82.69 104 ALA A CA 1
ATOM 794 C C . ALA A 1 104 ? -2.272 1.024 12.932 1.00 82.69 104 ALA A C 1
ATOM 796 O O . ALA A 1 104 ? -2.778 0.638 13.988 1.00 82.69 104 ALA A O 1
ATOM 797 N N . LEU A 1 105 ? -2.102 2.324 12.665 1.00 86.38 105 LEU A N 1
ATOM 798 C CA . LEU A 1 105 ? -2.509 3.395 13.580 1.00 86.38 105 LEU A CA 1
ATOM 799 C C . LEU A 1 105 ? -4.021 3.397 13.824 1.00 86.38 105 LEU A C 1
ATOM 801 O O . LEU A 1 105 ? -4.443 3.535 14.970 1.00 86.38 105 LEU A O 1
ATOM 805 N N . VAL A 1 106 ? -4.838 3.178 12.790 1.00 85.00 106 VAL A N 1
ATOM 806 C CA . VAL A 1 106 ? -6.301 3.065 12.925 1.00 85.00 106 VAL A CA 1
ATOM 807 C C . VAL A 1 106 ? -6.682 1.879 13.813 1.00 85.00 106 VAL A C 1
ATOM 809 O O . VAL A 1 106 ? -7.507 2.028 14.717 1.00 85.00 106 VAL A O 1
ATOM 812 N N . ALA A 1 107 ? -6.052 0.717 13.620 1.00 78.50 107 ALA A N 1
ATOM 813 C CA . ALA A 1 107 ? -6.310 -0.460 14.449 1.00 78.50 107 ALA A CA 1
ATOM 814 C C . ALA A 1 107 ? -5.895 -0.240 15.919 1.00 78.50 107 ALA A C 1
ATOM 816 O O . ALA A 1 107 ? -6.633 -0.611 16.839 1.00 78.50 107 ALA A O 1
ATOM 817 N N . LEU A 1 108 ? -4.745 0.402 16.156 1.00 81.94 108 LEU A N 1
ATOM 818 C CA . LEU A 1 108 ? -4.279 0.763 17.499 1.00 81.94 108 LEU A CA 1
ATOM 819 C C . LEU A 1 108 ? -5.191 1.799 18.159 1.00 81.94 108 LEU A C 1
ATOM 821 O O . LEU A 1 108 ? -5.536 1.647 19.330 1.00 81.94 108 LEU A O 1
ATOM 825 N N . PHE A 1 109 ? -5.636 2.809 17.414 1.00 82.06 109 PHE A N 1
ATOM 826 C CA . PHE A 1 109 ? -6.584 3.804 17.901 1.00 82.06 109 PHE A CA 1
ATOM 827 C C . PHE A 1 109 ? -7.921 3.160 18.279 1.00 82.06 109 PHE A C 1
ATOM 829 O O . PHE A 1 109 ? -8.428 3.395 19.372 1.00 82.06 109 PHE A O 1
ATOM 836 N N . ALA A 1 110 ? -8.459 2.270 17.441 1.00 76.38 110 ALA A N 1
ATOM 837 C CA . ALA A 1 110 ? -9.683 1.527 17.739 1.00 76.38 110 ALA A CA 1
ATOM 838 C C . ALA A 1 110 ? -9.543 0.612 18.966 1.00 76.38 110 ALA A C 1
ATOM 840 O O . ALA A 1 110 ? -10.506 0.376 19.698 1.00 76.38 110 ALA A O 1
ATOM 841 N N . ARG A 1 111 ? -8.337 0.092 19.222 1.00 77.50 111 ARG A N 1
ATOM 842 C CA . ARG A 1 111 ? -8.007 -0.613 20.464 1.00 77.50 111 ARG A CA 1
ATOM 843 C C . ARG A 1 111 ? -7.963 0.336 21.664 1.00 77.50 111 ARG A C 1
ATOM 845 O O . ARG A 1 111 ? -8.562 0.016 22.683 1.00 77.50 111 ARG A O 1
ATOM 852 N N . GLY A 1 112 ? -7.318 1.495 21.549 1.00 76.94 112 GLY A N 1
ATOM 853 C CA . GLY A 1 112 ? -7.271 2.510 22.608 1.00 76.94 112 GLY A CA 1
ATOM 854 C C . GLY A 1 112 ? -8.655 3.050 22.977 1.00 76.94 112 GLY A C 1
ATOM 855 O O . GLY A 1 112 ? -8.998 3.131 24.153 1.00 76.94 112 GLY A O 1
ATOM 856 N N . LEU A 1 113 ? -9.494 3.324 21.977 1.00 75.00 113 LEU A N 1
ATOM 857 C CA . LEU A 1 113 ? -10.871 3.775 22.167 1.00 75.00 113 LEU A CA 1
ATOM 858 C C . LEU A 1 113 ? -11.703 2.741 22.941 1.00 75.00 113 LEU A C 1
ATOM 860 O O . LEU A 1 113 ? -12.533 3.105 23.771 1.00 75.00 113 LEU A O 1
ATOM 864 N N . ARG A 1 114 ? -11.455 1.446 22.708 1.00 74.62 114 ARG A N 1
ATOM 865 C CA . ARG A 1 114 ? -12.088 0.371 23.473 1.00 74.62 114 ARG A CA 1
ATOM 866 C C . ARG A 1 114 ? -11.704 0.419 24.949 1.00 74.62 114 ARG A C 1
ATOM 868 O O . ARG A 1 114 ? -12.608 0.315 25.767 1.00 74.62 114 ARG A O 1
ATOM 875 N N . TYR A 1 115 ? -10.421 0.596 25.271 1.00 73.12 115 TYR A N 1
ATOM 876 C CA . TYR A 1 115 ? -9.9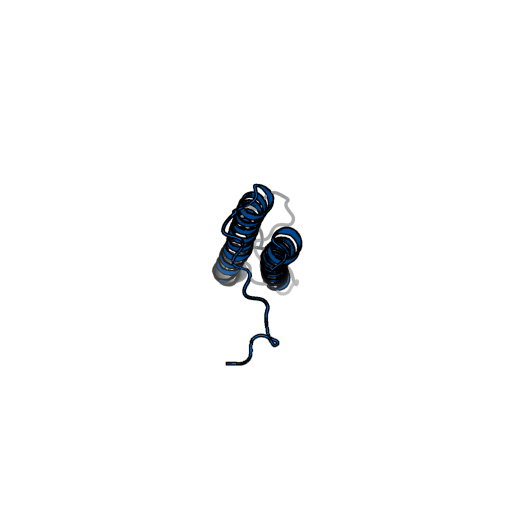63 0.720 26.661 1.00 73.12 115 TYR A CA 1
ATOM 877 C C . TYR A 1 115 ? -10.642 1.904 27.363 1.00 73.12 115 TYR A C 1
ATOM 879 O O . TYR A 1 115 ? -11.278 1.727 28.398 1.00 73.12 115 TYR A O 1
ATOM 887 N N . ILE A 1 116 ? -10.637 3.083 26.727 1.00 75.38 116 ILE A N 1
ATOM 888 C CA . ILE A 1 116 ? -11.252 4.303 27.279 1.00 75.38 116 ILE A CA 1
ATOM 889 C C . ILE A 1 116 ? -12.761 4.128 27.513 1.00 75.38 116 ILE A C 1
ATOM 891 O O . ILE A 1 116 ? -13.271 4.513 28.561 1.00 75.38 116 ILE A O 1
ATOM 895 N N . MET A 1 117 ? -13.492 3.553 26.551 1.00 68.88 117 MET A N 1
ATOM 896 C CA . MET A 1 117 ? -14.950 3.398 26.655 1.00 68.88 117 MET A CA 1
ATOM 897 C C . MET A 1 117 ? -15.386 2.243 27.565 1.00 68.88 117 MET A C 1
ATOM 899 O O . MET A 1 117 ? -16.473 2.303 28.138 1.00 68.88 117 MET A O 1
ATOM 903 N N . ALA A 1 118 ? -14.588 1.180 27.668 1.00 64.88 118 ALA A N 1
ATOM 904 C CA . ALA A 1 118 ? -14.888 0.035 28.525 1.00 64.88 118 ALA A CA 1
ATOM 905 C C . ALA A 1 118 ? -14.398 0.226 29.970 1.00 64.88 118 ALA A C 1
ATOM 907 O O . ALA A 1 118 ? -14.806 -0.543 30.838 1.00 64.88 118 ALA A O 1
ATOM 908 N N . GLY A 1 119 ? -13.565 1.241 30.232 1.00 60.03 119 GLY A N 1
ATOM 909 C CA . GLY A 1 119 ? -12.911 1.429 31.529 1.00 60.03 119 GLY A CA 1
ATOM 910 C C . GLY A 1 119 ? -11.922 0.306 31.863 1.00 60.03 119 GLY A C 1
ATOM 911 O O . GLY A 1 119 ? -11.710 0.033 33.042 1.00 60.03 119 GLY A O 1
ATOM 912 N N . GLU A 1 120 ? -11.390 -0.362 30.829 1.00 53.94 120 GLU A N 1
ATOM 913 C CA . GLU A 1 120 ? -10.340 -1.392 30.918 1.00 53.94 120 GLU A CA 1
ATOM 914 C C . GLU A 1 120 ? -8.948 -0.754 31.057 1.00 53.94 120 GLU A C 1
ATOM 916 O O . GLU A 1 120 ? -8.711 0.302 30.422 1.00 53.94 120 GLU A O 1
#

Foldseek 3Di:
DDCPVDPPPPVVPPDPLLVVLVVLLVVLLVQLCVLLVVLVVVLVVLVPQQVVLVVLQVVLCVVFPQDPVRGTPPDDPDPDDPSDRRDRDDRDPPVSVVSNVVSVVSNVVSVVSSCVRVVD